Protein AF-A0A2U2X5N3-F1 (afdb_monomer_lite)

Foldseek 3Di:
DDPVVVVVVVVVVVCCVPDPVNVVVVVVVVVPPPPPPDDFPDDPVRLVVVLVVLVVVLCVVVVVCVVPDDPVNVVSVVVNVVPNVVVVVVRVVVVVVVVVVVD

Structure (mmCIF, N/CA/C/O backbone):
data_AF-A0A2U2X5N3-F1
#
_entry.id   AF-A0A2U2X5N3-F1
#
loop_
_atom_site.group_PDB
_atom_site.id
_atom_site.type_symbol
_atom_site.label_atom_id
_atom_site.label_alt_id
_atom_site.label_comp_id
_atom_site.label_asym_id
_atom_site.label_entity_id
_atom_site.label_seq_id
_atom_site.pdbx_PDB_ins_code
_atom_site.Cartn_x
_atom_site.Cartn_y
_atom_site.Cartn_z
_atom_site.occupancy
_atom_site.B_iso_or_equiv
_atom_site.auth_seq_id
_atom_site.auth_comp_id
_atom_site.auth_asym_id
_atom_site.auth_atom_id
_atom_site.pdbx_PDB_model_num
ATOM 1 N N . MET A 1 1 ? -38.193 22.127 35.472 1.00 60.69 1 MET A N 1
ATOM 2 C CA . MET A 1 1 ? -37.146 21.230 36.006 1.00 60.69 1 MET A CA 1
ATOM 3 C C . MET A 1 1 ? -36.330 22.028 37.007 1.00 60.69 1 MET A C 1
ATOM 5 O O . MET A 1 1 ? -35.911 23.125 36.663 1.00 60.69 1 MET A O 1
ATOM 9 N N . ASP A 1 2 ? -36.212 21.559 38.249 1.00 86.56 2 ASP A N 1
ATOM 10 C CA . ASP A 1 2 ? -35.607 22.329 39.346 1.00 86.56 2 ASP A CA 1
ATOM 11 C C . ASP A 1 2 ? -34.067 22.374 39.231 1.00 86.56 2 ASP A C 1
ATOM 13 O O . ASP A 1 2 ? -33.431 21.391 38.842 1.00 86.56 2 ASP A O 1
ATOM 17 N N . LYS A 1 3 ? -33.454 23.505 39.600 1.00 82.56 3 LYS A N 1
ATOM 18 C CA . LYS A 1 3 ? -32.000 23.755 39.576 1.00 82.56 3 LYS A CA 1
ATOM 19 C C . LYS A 1 3 ? -31.228 22.710 40.387 1.00 82.56 3 LYS A C 1
ATOM 21 O O . LYS A 1 3 ? -30.138 22.296 40.001 1.00 82.56 3 LYS A O 1
ATOM 26 N N . LYS A 1 4 ? -31.830 22.220 41.474 1.00 85.69 4 LYS A N 1
ATOM 27 C CA . LYS A 1 4 ? -31.285 21.131 42.297 1.00 85.69 4 LYS A CA 1
ATOM 28 C C . LYS A 1 4 ? -31.196 19.804 41.536 1.00 85.69 4 LYS A C 1
ATOM 30 O O . LYS A 1 4 ? -30.242 19.053 41.711 1.00 85.69 4 LYS A O 1
ATOM 35 N N . THR A 1 5 ? -32.162 19.542 40.657 1.00 84.88 5 THR A N 1
ATOM 36 C CA . THR A 1 5 ? -32.191 18.332 39.821 1.00 84.88 5 THR A CA 1
ATOM 37 C C . THR A 1 5 ? -31.093 18.387 38.761 1.00 84.88 5 THR A C 1
ATOM 39 O O . THR A 1 5 ? -30.379 17.409 38.568 1.00 84.88 5 THR A O 1
ATOM 42 N N . ILE A 1 6 ? -30.899 19.554 38.137 1.00 80.94 6 ILE A N 1
ATOM 43 C CA . ILE A 1 6 ? -29.837 19.785 37.144 1.00 80.94 6 ILE A CA 1
ATOM 44 C C . ILE A 1 6 ? -28.449 19.583 37.766 1.00 80.94 6 ILE A C 1
ATOM 46 O O . ILE A 1 6 ? -27.623 18.873 37.198 1.00 80.94 6 ILE A O 1
ATOM 50 N N . ASN A 1 7 ? -28.211 20.145 38.955 1.00 81.94 7 ASN A N 1
ATOM 51 C CA . ASN A 1 7 ? -26.926 20.002 39.640 1.00 81.94 7 ASN A CA 1
ATOM 52 C C . ASN A 1 7 ? -26.623 18.549 40.024 1.00 81.94 7 ASN A C 1
ATOM 54 O O . ASN A 1 7 ? -25.496 18.106 39.839 1.00 81.94 7 ASN A O 1
ATOM 58 N N . ASN A 1 8 ? -27.615 17.789 40.494 1.00 84.81 8 ASN A N 1
ATOM 59 C CA . ASN A 1 8 ? -27.413 16.377 40.825 1.00 84.81 8 ASN A CA 1
ATOM 60 C C . ASN A 1 8 ? -27.059 15.525 39.600 1.00 84.81 8 ASN A C 1
ATOM 62 O O . ASN A 1 8 ? -26.209 14.642 39.698 1.00 84.81 8 ASN A O 1
ATOM 66 N N . ILE A 1 9 ? -27.688 15.787 38.452 1.00 82.62 9 ILE A N 1
ATOM 67 C CA . ILE A 1 9 ? -27.377 15.082 37.202 1.00 82.62 9 ILE A CA 1
ATOM 68 C C . ILE A 1 9 ? -25.936 15.394 36.774 1.00 82.62 9 ILE A C 1
ATOM 70 O O . ILE A 1 9 ? -25.152 14.475 36.555 1.00 82.62 9 ILE A O 1
ATOM 74 N N . LEU A 1 10 ? -25.557 16.676 36.767 1.00 77.19 10 LEU A N 1
ATOM 75 C CA . LEU A 1 10 ? -24.199 17.124 36.435 1.00 77.19 10 LEU A CA 1
ATOM 76 C C . LEU A 1 10 ? -23.132 16.532 37.362 1.00 77.19 10 LEU A C 1
ATOM 78 O O . LEU A 1 10 ? -22.087 16.087 36.892 1.00 77.19 10 LEU A O 1
ATOM 82 N N . SER A 1 11 ? -23.383 16.506 38.672 1.00 80.88 11 SER A N 1
ATOM 83 C CA . SER A 1 11 ? -22.457 15.911 39.638 1.00 80.88 11 SER A CA 1
ATOM 84 C C . SER A 1 11 ? -22.281 14.410 39.412 1.00 80.88 11 SER A C 1
ATOM 86 O O . SER A 1 11 ? -21.153 13.923 39.449 1.00 80.88 11 SER A O 1
ATOM 88 N N . ASN A 1 12 ? -23.359 13.683 39.119 1.00 81.56 12 ASN A N 1
ATOM 89 C CA . ASN A 1 12 ? -23.288 12.249 38.839 1.00 81.56 12 ASN A CA 1
ATOM 90 C C . ASN A 1 12 ? -22.549 11.945 37.529 1.00 81.56 12 ASN A C 1
ATOM 92 O O . ASN A 1 12 ? -21.754 11.005 37.485 1.00 81.56 12 ASN A O 1
ATOM 96 N N . ASP A 1 13 ? -22.750 12.753 36.487 1.00 79.69 13 ASP A N 1
ATOM 97 C CA . ASP A 1 13 ? -22.035 12.598 35.218 1.00 79.69 13 ASP A CA 1
ATOM 98 C C . ASP A 1 13 ? -20.536 12.885 35.374 1.00 79.69 13 ASP A C 1
ATOM 100 O O . ASP A 1 13 ? -19.704 12.142 34.853 1.00 79.69 13 ASP A O 1
ATOM 104 N N . LEU A 1 14 ? -20.169 13.904 36.158 1.00 77.94 14 LEU A N 1
ATOM 105 C CA . LEU A 1 14 ? -18.771 14.212 36.471 1.00 77.94 14 LEU A CA 1
ATOM 106 C C . LEU A 1 14 ? -18.090 13.089 37.262 1.00 77.94 14 LEU A C 1
ATOM 108 O O . LEU A 1 14 ? -16.948 12.743 36.964 1.00 77.94 14 LEU A O 1
ATOM 112 N N . ILE A 1 15 ? -18.788 12.489 38.231 1.00 78.12 15 ILE A N 1
ATOM 113 C CA . ILE A 1 15 ? -18.294 11.330 38.994 1.00 78.12 15 ILE A CA 1
ATOM 114 C C . ILE A 1 15 ? -18.113 10.118 38.077 1.00 78.12 15 ILE A C 1
ATOM 116 O O . ILE A 1 15 ? -17.123 9.395 38.168 1.00 78.12 15 ILE A O 1
ATOM 120 N N . LYS A 1 16 ? -19.049 9.902 37.151 1.00 76.12 16 LYS A N 1
ATOM 121 C CA . LYS A 1 16 ? -18.962 8.813 36.181 1.00 76.12 16 LYS A CA 1
ATOM 122 C C . LYS A 1 16 ? -17.767 8.991 35.244 1.00 76.12 16 LYS A C 1
ATOM 124 O O . LYS A 1 16 ? -17.026 8.034 35.036 1.00 76.12 16 LYS A O 1
ATOM 129 N N . ILE A 1 17 ? -17.543 10.203 34.733 1.00 75.00 17 ILE A N 1
ATOM 130 C CA . ILE A 1 17 ? -16.408 10.532 33.856 1.00 75.00 17 ILE A CA 1
ATOM 131 C C . ILE A 1 17 ? -15.069 10.429 34.603 1.00 75.00 17 ILE A C 1
ATOM 133 O 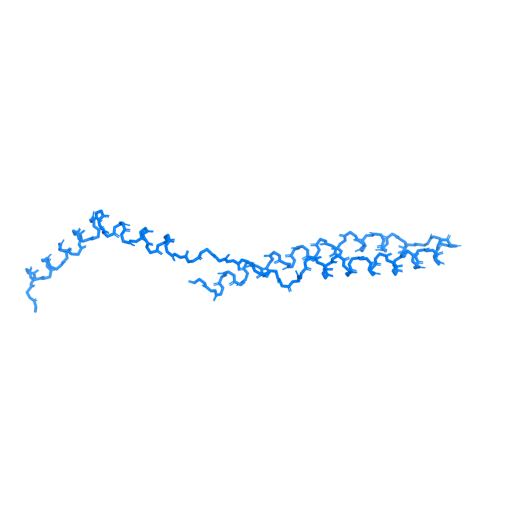O . ILE A 1 17 ? -14.084 9.987 34.016 1.00 75.00 17 ILE A O 1
ATOM 137 N N . SER A 1 18 ? -15.018 10.797 35.889 1.00 74.69 18 SER A N 1
ATOM 138 C CA . SER A 1 18 ? -13.795 10.695 36.701 1.00 74.69 18 SER A CA 1
ATOM 139 C C . SER A 1 18 ? -13.513 9.282 37.220 1.00 74.69 18 SER A C 1
ATOM 141 O O . SER A 1 18 ? -12.427 9.027 37.748 1.00 74.69 18 SER A O 1
ATOM 143 N N . SER A 1 19 ? -14.455 8.349 37.052 1.00 80.12 19 SER A N 1
ATOM 144 C CA . SER A 1 19 ? -14.282 6.976 37.509 1.00 80.12 19 SER A CA 1
ATOM 145 C C . SER A 1 19 ? -13.206 6.244 36.703 1.00 80.12 19 SER A C 1
ATOM 147 O O . SER A 1 19 ? -13.149 6.265 35.470 1.00 80.12 19 SER A O 1
ATOM 149 N N . THR A 1 20 ? -12.353 5.519 37.421 1.00 76.81 20 THR A N 1
ATOM 150 C CA . THR A 1 20 ? -11.391 4.574 36.840 1.00 76.81 20 THR A CA 1
ATOM 151 C C . THR A 1 20 ? -12.080 3.503 36.000 1.00 76.81 20 THR A C 1
ATOM 153 O O . THR A 1 20 ? -11.497 3.006 35.042 1.00 76.81 20 THR A O 1
ATOM 156 N N . GLU A 1 21 ? -13.332 3.185 36.310 1.00 77.00 21 GLU A N 1
ATOM 157 C CA . GLU A 1 21 ? -14.150 2.202 35.606 1.00 77.00 21 GLU A CA 1
ATOM 158 C C . GLU A 1 21 ? -14.566 2.681 34.210 1.00 77.00 21 GLU A C 1
ATOM 160 O O . GLU A 1 21 ? -14.411 1.936 33.244 1.00 77.00 21 GLU A O 1
ATOM 165 N N . PHE A 1 22 ? -14.954 3.953 34.064 1.00 79.12 22 PHE A N 1
ATOM 166 C CA . PHE A 1 22 ? -15.192 4.580 32.759 1.00 79.12 22 PHE A CA 1
ATOM 167 C C . PHE A 1 22 ? -13.915 4.626 31.911 1.00 79.12 22 PHE A C 1
ATOM 169 O O . PHE A 1 22 ? -13.928 4.264 30.732 1.00 79.12 22 PHE A O 1
ATOM 176 N N . ASN A 1 23 ? -12.783 4.980 32.525 1.00 78.94 23 ASN A N 1
ATOM 177 C CA . ASN A 1 23 ? -11.484 4.952 31.851 1.00 78.94 23 ASN A CA 1
ATOM 178 C C . ASN A 1 23 ? -11.101 3.533 31.404 1.00 78.94 23 ASN A C 1
ATOM 180 O O . ASN A 1 23 ? -10.667 3.334 30.268 1.00 78.94 23 ASN A O 1
ATOM 184 N N . ASN A 1 24 ? -11.314 2.530 32.255 1.00 81.44 24 ASN A N 1
ATOM 185 C CA . ASN A 1 24 ? -11.068 1.127 31.928 1.00 81.44 24 ASN A CA 1
ATOM 186 C C . ASN A 1 24 ? -12.007 0.621 30.829 1.00 81.44 24 ASN A C 1
ATOM 188 O O . ASN A 1 24 ? -11.573 -0.136 29.960 1.00 81.44 24 ASN A O 1
ATOM 192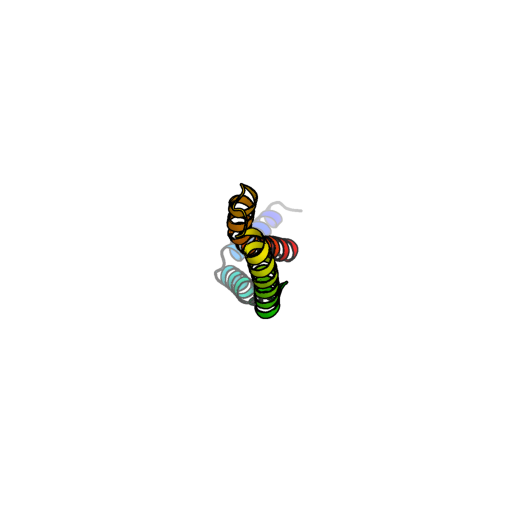 N N . GLU A 1 25 ? -13.263 1.066 30.809 1.00 80.81 25 GLU A N 1
ATOM 193 C CA . GLU A 1 25 ? -14.220 0.735 29.759 1.00 80.81 25 GLU A CA 1
ATOM 194 C C . GLU A 1 25 ? -13.775 1.314 28.409 1.00 80.81 25 GLU A C 1
ATOM 196 O O . GLU A 1 25 ? -13.735 0.580 27.415 1.00 80.81 25 GLU A O 1
ATOM 201 N N . ILE A 1 26 ? -13.353 2.585 28.378 1.00 79.19 26 ILE A N 1
ATOM 202 C CA . ILE A 1 26 ? -12.781 3.230 27.188 1.00 79.19 26 ILE A CA 1
ATOM 203 C C . ILE A 1 26 ? -11.524 2.493 26.726 1.00 79.19 26 ILE A C 1
ATOM 205 O O . ILE A 1 26 ? -11.430 2.126 25.555 1.00 79.19 26 ILE A O 1
ATOM 209 N N . ILE A 1 27 ? -10.585 2.201 27.628 1.00 78.25 27 ILE A N 1
ATOM 210 C CA . ILE A 1 27 ? -9.363 1.455 27.301 1.00 78.25 27 ILE A CA 1
ATOM 211 C C . ILE A 1 27 ? -9.709 0.059 26.773 1.00 78.25 27 ILE A C 1
ATOM 213 O O . ILE A 1 27 ? -9.091 -0.398 25.812 1.00 78.25 27 ILE A O 1
ATOM 217 N N . SER A 1 28 ? -10.710 -0.617 27.341 1.00 76.38 28 SER A N 1
ATOM 218 C CA . SER A 1 28 ? -11.156 -1.926 26.857 1.00 76.38 28 SER A CA 1
ATOM 219 C C . SER A 1 28 ? -11.738 -1.839 25.445 1.00 76.38 28 SER A C 1
ATOM 221 O O . SER A 1 28 ? -11.432 -2.691 24.616 1.00 76.38 28 SER A O 1
ATOM 223 N N . LYS A 1 29 ? -12.517 -0.793 25.136 1.00 75.12 29 LYS A N 1
ATOM 224 C CA . LYS A 1 29 ? -13.083 -0.551 23.801 1.00 75.12 29 LYS A CA 1
ATOM 225 C C . LYS A 1 29 ? -11.988 -0.212 22.791 1.00 75.12 29 LYS A C 1
ATOM 227 O O . LYS A 1 29 ? -12.010 -0.732 21.679 1.00 75.12 29 LYS A O 1
ATOM 232 N N . LEU A 1 30 ? -10.992 0.578 23.196 1.00 69.06 30 LEU A N 1
ATOM 233 C CA . LEU A 1 30 ? -9.818 0.898 22.381 1.00 69.06 30 LEU A CA 1
ATOM 234 C C . LEU A 1 30 ? -8.946 -0.339 22.118 1.00 69.06 30 LEU A C 1
ATOM 236 O O . LEU A 1 30 ? -8.516 -0.545 20.987 1.00 69.06 30 LEU A O 1
ATOM 240 N N . LYS A 1 31 ? -8.737 -1.201 23.122 1.00 66.56 31 LYS A N 1
ATOM 241 C CA . LYS A 1 31 ? -8.002 -2.474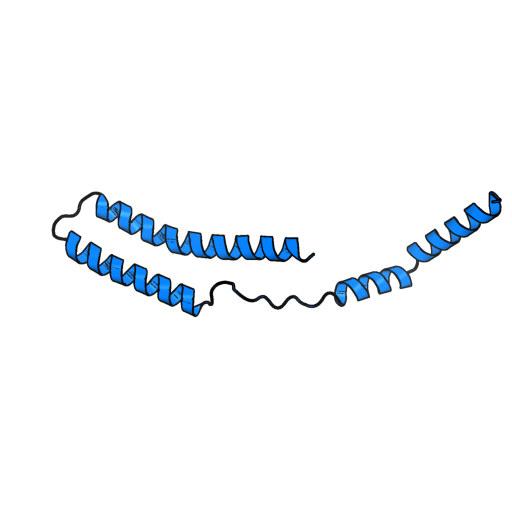 22.983 1.00 66.56 31 LYS A CA 1
ATOM 242 C C . LYS A 1 31 ? -8.782 -3.539 22.207 1.00 66.56 31 LYS A C 1
ATOM 244 O O . LYS A 1 31 ? -8.170 -4.376 21.553 1.00 66.56 31 LYS A O 1
ATOM 249 N N . LYS A 1 32 ? -10.118 -3.511 22.261 1.00 62.69 32 LYS A N 1
ATOM 250 C CA . LYS A 1 32 ? -11.010 -4.369 21.462 1.00 62.69 32 LYS A CA 1
ATOM 251 C C . LYS A 1 32 ? -11.125 -3.922 20.007 1.00 62.69 32 LYS A C 1
ATOM 253 O O . LYS A 1 32 ? -11.729 -4.653 19.223 1.00 62.69 32 LYS A O 1
ATOM 258 N N . LYS A 1 33 ? -10.560 -2.768 19.625 1.00 61.41 33 LYS A N 1
ATOM 259 C CA . LYS A 1 33 ? -10.482 -2.378 18.216 1.00 61.41 33 LYS A CA 1
ATOM 260 C C . LYS A 1 33 ? -9.699 -3.482 17.491 1.00 61.41 33 LYS A C 1
ATOM 262 O O . LYS A 1 33 ? -8.541 -3.716 17.837 1.00 61.41 33 LYS A O 1
ATOM 267 N N . PRO A 1 34 ? -10.327 -4.224 16.563 1.00 59.47 34 PRO A N 1
ATOM 268 C CA . PRO A 1 34 ? -9.703 -5.393 15.967 1.00 59.47 34 PRO A CA 1
ATOM 269 C C . PRO A 1 34 ? -8.393 -4.971 15.311 1.00 59.47 34 PRO A C 1
ATOM 271 O O . PRO A 1 34 ? -8.362 -3.987 14.570 1.00 59.47 34 PRO A O 1
ATOM 274 N N . ALA A 1 35 ? -7.313 -5.703 15.594 1.00 58.53 35 ALA A N 1
ATOM 275 C CA . ALA A 1 35 ? -6.054 -5.529 14.889 1.00 58.53 35 ALA A CA 1
ATOM 276 C C . ALA A 1 35 ? -6.335 -5.713 13.393 1.00 58.53 35 ALA A C 1
ATOM 278 O O . ALA A 1 35 ? -6.658 -6.813 12.935 1.00 58.53 35 ALA A O 1
ATOM 279 N N . ILE A 1 36 ? -6.299 -4.609 12.650 1.00 56.28 36 ILE A N 1
ATOM 280 C CA . ILE A 1 36 ? -6.650 -4.592 11.236 1.00 56.28 36 ILE A CA 1
ATOM 281 C C . ILE A 1 36 ? -5.574 -5.397 10.514 1.00 56.28 36 ILE A C 1
ATOM 283 O O . ILE A 1 36 ? -4.444 -4.942 10.343 1.00 56.28 36 ILE A O 1
ATOM 287 N N . LYS A 1 37 ? -5.912 -6.625 10.110 1.00 55.19 37 LYS A N 1
ATOM 288 C CA . LYS A 1 37 ? -5.039 -7.425 9.254 1.00 55.19 37 LYS A CA 1
ATOM 289 C C . LYS A 1 37 ? -5.009 -6.779 7.875 1.00 55.19 37 LYS A C 1
ATOM 291 O O . LYS A 1 37 ? -5.969 -6.846 7.110 1.00 55.19 37 LYS A O 1
ATOM 296 N N . TYR A 1 38 ? -3.890 -6.120 7.607 1.00 58.00 38 TYR A N 1
ATOM 297 C CA . TYR A 1 38 ? -3.530 -5.550 6.321 1.00 58.00 38 TYR A CA 1
ATOM 298 C C . TYR A 1 38 ? -3.656 -6.595 5.209 1.00 58.00 38 TYR A C 1
ATOM 300 O O . TYR A 1 38 ? -3.139 -7.708 5.323 1.00 58.00 38 TYR A O 1
ATOM 308 N N . LYS A 1 39 ? -4.308 -6.211 4.111 1.00 60.41 39 LYS A N 1
ATOM 309 C CA . LYS A 1 39 ? -4.243 -6.943 2.851 1.00 60.41 39 LYS A CA 1
ATOM 310 C C . LYS A 1 39 ? -3.649 -5.995 1.805 1.00 60.41 39 LYS A C 1
ATOM 312 O O . LYS A 1 39 ? -4.263 -4.957 1.549 1.00 60.41 39 LYS A O 1
ATOM 317 N N . PRO A 1 40 ? -2.471 -6.306 1.239 1.00 60.94 40 PRO A N 1
ATOM 318 C CA . PRO A 1 40 ? -1.924 -5.548 0.122 1.00 60.94 40 PRO A CA 1
ATOM 319 C C . PRO A 1 40 ? -2.931 -5.474 -1.027 1.00 60.94 40 PRO A C 1
ATOM 321 O O . PRO A 1 40 ? -3.621 -6.459 -1.291 1.00 60.94 40 PRO A O 1
ATOM 324 N N . ILE A 1 41 ? -2.986 -4.331 -1.716 1.00 66.81 41 ILE A N 1
ATOM 325 C CA . ILE A 1 41 ? -3.763 -4.186 -2.958 1.00 66.81 41 ILE A CA 1
ATOM 326 C C . ILE A 1 41 ? -3.113 -5.020 -4.062 1.00 66.81 41 ILE A C 1
ATOM 328 O O . ILE A 1 41 ? -3.787 -5.823 -4.695 1.00 66.81 41 ILE A O 1
ATOM 332 N N . PHE A 1 42 ? -1.796 -4.874 -4.222 1.00 66.12 42 PHE A N 1
ATOM 333 C CA . PHE A 1 42 ? -0.978 -5.739 -5.064 1.00 66.12 42 PHE A CA 1
ATOM 334 C C . PHE A 1 42 ? -0.252 -6.754 -4.197 1.00 66.12 42 PHE A C 1
ATOM 336 O O . PHE A 1 42 ? 0.417 -6.383 -3.225 1.00 66.12 42 PHE A O 1
ATOM 343 N N . LYS A 1 43 ? -0.347 -8.037 -4.548 1.00 69.50 43 LYS A N 1
ATOM 344 C CA . LYS A 1 43 ? 0.475 -9.058 -3.891 1.00 69.50 43 LYS A CA 1
ATOM 345 C C . LYS A 1 43 ? 1.944 -8.777 -4.197 1.00 69.50 43 LYS A C 1
ATOM 347 O O . LYS A 1 43 ? 2.285 -8.337 -5.293 1.00 69.50 43 LYS A O 1
ATOM 352 N N . SER A 1 44 ? 2.833 -9.082 -3.254 1.00 69.44 44 SER A N 1
ATOM 353 C CA . SER A 1 44 ? 4.282 -8.938 -3.460 1.00 69.44 44 SER A CA 1
ATOM 354 C C . SER A 1 44 ? 4.759 -9.653 -4.728 1.00 69.44 44 SER A C 1
ATOM 356 O O . SER A 1 44 ? 5.603 -9.128 -5.443 1.00 69.44 44 SER A O 1
ATOM 358 N N . THR A 1 45 ? 4.159 -10.803 -5.046 1.00 72.62 45 THR A N 1
ATOM 359 C CA . THR A 1 45 ? 4.422 -11.584 -6.261 1.00 72.62 45 THR A CA 1
ATOM 360 C C . THR A 1 45 ? 4.028 -10.858 -7.548 1.00 72.62 45 THR A C 1
ATOM 362 O O . THR A 1 45 ? 4.724 -10.983 -8.546 1.00 72.62 45 THR A O 1
ATOM 365 N N . GLU A 1 46 ? 2.940 -10.084 -7.538 1.00 72.00 46 GLU A N 1
ATOM 366 C CA . GLU A 1 46 ? 2.472 -9.315 -8.703 1.00 72.00 46 GLU A CA 1
ATOM 367 C C . GLU A 1 46 ? 3.384 -8.116 -8.966 1.00 72.00 46 GLU A C 1
ATOM 369 O O . GLU A 1 46 ? 3.719 -7.830 -10.115 1.00 72.00 46 GLU A O 1
ATOM 374 N N . VAL A 1 47 ? 3.847 -7.456 -7.899 1.00 73.62 47 VAL A N 1
ATOM 375 C CA . VAL A 1 47 ? 4.834 -6.372 -8.001 1.00 73.62 47 VAL A CA 1
ATOM 376 C C . VAL A 1 47 ? 6.152 -6.913 -8.555 1.00 73.62 47 VAL A C 1
ATOM 378 O O . VAL A 1 47 ? 6.674 -6.359 -9.517 1.00 73.62 47 VAL A O 1
ATOM 381 N N . LEU A 1 48 ? 6.642 -8.032 -8.014 1.00 74.56 48 LEU A N 1
ATOM 382 C CA . LEU A 1 48 ? 7.869 -8.690 -8.475 1.00 74.56 48 LEU A CA 1
ATOM 383 C C . LEU A 1 48 ? 7.793 -9.086 -9.950 1.00 74.56 48 LEU A C 1
ATOM 385 O O . LEU A 1 48 ? 8.708 -8.777 -10.708 1.00 74.56 48 LEU A O 1
ATOM 389 N N . LEU A 1 49 ? 6.695 -9.728 -10.362 1.00 77.69 49 LEU A N 1
ATOM 390 C CA . LEU A 1 49 ? 6.487 -10.137 -11.749 1.00 77.69 49 LEU A CA 1
ATOM 391 C C . LEU A 1 49 ? 6.452 -8.927 -12.691 1.00 77.69 49 LEU A C 1
ATOM 393 O O . LEU A 1 49 ? 7.096 -8.943 -13.737 1.00 77.69 49 LEU A O 1
ATOM 397 N N . SER A 1 50 ? 5.756 -7.860 -12.296 1.00 73.88 50 SER A N 1
ATOM 398 C CA . SER A 1 50 ? 5.675 -6.624 -13.081 1.00 73.88 50 SER A CA 1
ATOM 399 C C . SER A 1 50 ? 7.048 -5.968 -13.228 1.00 73.88 50 SER A C 1
ATOM 401 O O . SER A 1 50 ? 7.429 -5.576 -14.329 1.00 73.88 50 SER A O 1
ATOM 403 N N . SER A 1 51 ? 7.833 -5.912 -12.147 1.00 77.50 51 SER A N 1
ATOM 404 C CA . SER A 1 51 ? 9.211 -5.414 -12.187 1.00 77.50 51 SER A CA 1
ATOM 405 C C . SER A 1 51 ? 10.101 -6.246 -13.118 1.00 77.50 51 SER A C 1
ATOM 407 O O . SER A 1 51 ? 10.892 -5.677 -13.865 1.00 77.50 51 SER A O 1
ATOM 409 N N . LEU A 1 52 ? 9.943 -7.572 -13.126 1.00 80.19 52 LEU A N 1
ATOM 410 C CA . LEU A 1 52 ? 10.706 -8.490 -13.981 1.00 80.19 52 LEU A CA 1
ATOM 411 C C . LEU A 1 52 ? 10.378 -8.320 -15.472 1.00 80.19 52 LEU A C 1
ATOM 413 O O . LEU A 1 52 ? 11.282 -8.307 -16.309 1.00 80.19 52 LEU A O 1
ATOM 417 N N . ILE A 1 53 ? 9.095 -8.151 -15.803 1.00 79.94 53 ILE A N 1
ATOM 418 C CA . ILE A 1 53 ? 8.637 -7.885 -17.175 1.00 79.94 53 ILE A CA 1
ATOM 419 C C . ILE A 1 53 ? 9.203 -6.553 -17.674 1.00 79.94 53 ILE A C 1
ATOM 421 O O . ILE A 1 53 ? 9.748 -6.493 -18.776 1.00 79.94 53 ILE A O 1
ATOM 425 N N . ILE A 1 54 ? 9.124 -5.502 -16.850 1.00 78.19 54 ILE A N 1
ATOM 426 C CA . ILE A 1 54 ? 9.667 -4.179 -17.183 1.00 78.19 54 ILE A CA 1
ATOM 427 C C . ILE A 1 54 ? 11.175 -4.269 -17.419 1.00 78.19 54 ILE A C 1
ATOM 429 O O . ILE A 1 54 ? 11.651 -3.784 -18.440 1.00 78.19 54 ILE A O 1
ATOM 433 N N . LEU A 1 55 ? 11.913 -4.949 -16.535 1.00 78.25 55 LEU A N 1
ATOM 434 C CA . LEU A 1 55 ? 13.357 -5.141 -16.676 1.00 78.25 55 LEU A CA 1
ATOM 435 C C . LEU A 1 55 ? 13.719 -5.899 -17.964 1.00 78.25 55 LEU A C 1
ATOM 437 O O . LEU A 1 55 ? 14.683 -5.551 -18.638 1.00 78.25 55 LEU A O 1
ATOM 441 N N . THR A 1 56 ? 12.940 -6.917 -18.334 1.00 75.62 56 THR A N 1
ATOM 442 C CA . THR A 1 56 ? 13.197 -7.729 -19.536 1.00 75.62 56 THR A CA 1
ATOM 443 C C . THR A 1 56 ? 12.953 -6.932 -20.818 1.00 75.62 56 THR A C 1
ATOM 445 O O . THR A 1 56 ? 13.781 -6.947 -21.731 1.00 75.62 56 THR A O 1
ATOM 448 N N . LEU A 1 57 ? 11.841 -6.193 -20.887 1.00 72.69 57 LEU A N 1
ATOM 449 C CA . LEU A 1 57 ? 11.560 -5.274 -21.996 1.00 72.69 57 LEU A CA 1
ATOM 450 C C . LEU A 1 57 ? 12.655 -4.215 -22.119 1.00 72.69 57 LEU A C 1
ATOM 452 O O . LEU A 1 57 ? 13.094 -3.898 -23.221 1.00 72.69 57 LEU A O 1
ATOM 456 N N . PHE A 1 58 ? 13.130 -3.723 -20.981 1.00 72.19 58 PHE A N 1
ATOM 457 C CA . PHE A 1 58 ? 14.178 -2.726 -20.905 1.00 72.19 58 PHE A CA 1
ATOM 458 C C . PHE A 1 58 ? 15.515 -3.226 -21.449 1.00 72.19 58 PHE A C 1
ATOM 460 O O . PHE A 1 58 ? 16.056 -2.614 -22.363 1.00 72.19 58 PHE A O 1
ATOM 467 N N . LEU A 1 59 ? 15.995 -4.378 -20.973 1.00 71.69 59 LEU A N 1
ATOM 468 C CA . LEU A 1 59 ? 17.213 -5.012 -21.486 1.00 71.69 59 LEU A CA 1
ATOM 469 C C . LEU A 1 59 ? 17.114 -5.294 -22.990 1.00 71.69 59 LEU A C 1
ATOM 471 O O . LEU A 1 59 ? 18.091 -5.136 -23.712 1.00 71.69 59 LEU A O 1
ATOM 475 N N . THR A 1 60 ? 15.926 -5.660 -23.481 1.00 70.25 60 THR A N 1
ATOM 476 C CA . THR A 1 60 ? 15.683 -5.889 -24.915 1.00 70.25 60 THR A CA 1
ATOM 477 C C . THR A 1 60 ? 15.801 -4.594 -25.728 1.00 70.25 60 THR A C 1
ATOM 479 O O . THR A 1 60 ? 16.348 -4.597 -26.832 1.00 70.25 60 THR A O 1
ATOM 482 N N . VAL A 1 61 ? 15.299 -3.479 -25.191 1.00 70.12 61 VAL A N 1
ATOM 483 C CA . VAL A 1 61 ? 15.385 -2.153 -25.819 1.00 70.12 61 VAL A CA 1
ATOM 484 C C . VAL A 1 61 ? 16.810 -1.605 -25.746 1.00 70.12 61 VAL A C 1
ATOM 486 O O . VAL A 1 61 ? 17.331 -1.179 -26.772 1.00 70.12 61 VAL A O 1
ATOM 489 N N . GLU A 1 62 ? 17.473 -1.673 -24.590 1.00 64.62 62 GLU A N 1
ATOM 490 C CA . GLU A 1 62 ? 18.873 -1.261 -24.438 1.00 64.62 62 GLU A CA 1
ATOM 491 C C . GLU A 1 62 ? 19.800 -2.072 -25.337 1.00 64.62 62 GLU A C 1
ATOM 493 O O . GLU A 1 62 ? 20.596 -1.485 -26.062 1.00 64.62 62 GLU A O 1
ATOM 498 N N . TYR A 1 63 ? 19.654 -3.398 -25.385 1.00 64.69 63 TYR A N 1
ATOM 499 C CA . TYR A 1 63 ? 20.445 -4.245 -26.280 1.00 64.69 63 TYR A CA 1
ATOM 500 C C . TYR A 1 63 ? 20.294 -3.830 -27.751 1.00 64.69 63 TYR A C 1
ATOM 502 O O . TYR A 1 63 ? 21.259 -3.840 -28.511 1.00 64.69 63 TYR A O 1
ATOM 510 N N . LYS A 1 64 ? 19.093 -3.397 -28.151 1.00 64.38 64 LYS A N 1
ATOM 511 C CA . LYS A 1 64 ? 18.827 -2.879 -29.497 1.00 64.38 64 LYS A CA 1
ATOM 512 C C 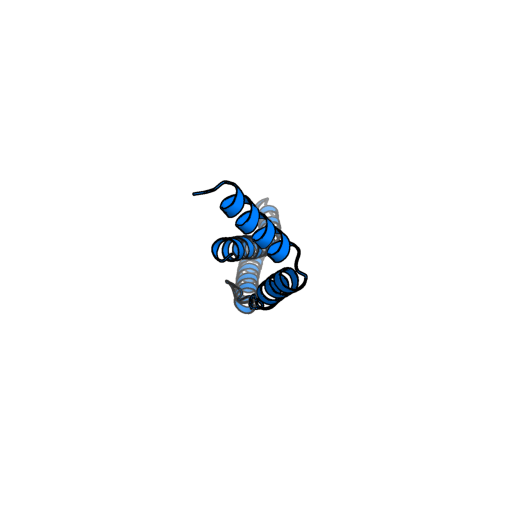. LYS A 1 64 ? 19.418 -1.477 -29.729 1.00 64.38 64 LYS A C 1
ATOM 514 O O . LYS A 1 64 ? 19.727 -1.147 -30.872 1.00 64.38 64 LYS A O 1
ATOM 519 N N . ILE A 1 65 ? 19.579 -0.675 -28.673 1.00 61.94 65 ILE A N 1
ATOM 520 C CA . ILE A 1 65 ? 20.088 0.709 -28.700 1.00 61.94 65 ILE A CA 1
ATOM 521 C C . ILE A 1 65 ? 21.614 0.788 -28.533 1.00 61.94 65 ILE A C 1
ATOM 523 O O . ILE A 1 65 ? 22.199 1.723 -29.055 1.00 61.94 65 ILE A O 1
ATOM 527 N N . ILE A 1 66 ? 22.293 -0.176 -27.896 1.00 58.53 66 ILE A N 1
ATOM 528 C CA . ILE A 1 66 ? 23.763 -0.171 -27.680 1.00 58.53 66 ILE A CA 1
ATOM 529 C C . ILE A 1 66 ? 24.571 -0.002 -28.984 1.00 58.53 66 ILE A C 1
ATOM 531 O O . ILE A 1 66 ? 25.703 0.472 -28.951 1.00 58.53 66 ILE A O 1
ATOM 535 N N . ASN A 1 67 ? 23.973 -0.282 -30.143 1.00 58.47 67 ASN A N 1
ATOM 536 C CA . ASN A 1 67 ? 24.571 0.025 -31.442 1.00 58.47 67 ASN A CA 1
ATOM 537 C C . ASN A 1 67 ? 24.665 1.540 -31.768 1.00 58.47 67 ASN A C 1
ATOM 539 O O . ASN A 1 67 ? 25.345 1.880 -32.729 1.00 58.47 67 ASN A O 1
ATOM 543 N N . ASN A 1 68 ? 24.016 2.434 -31.003 1.00 58.50 68 ASN A N 1
ATOM 544 C CA . ASN A 1 68 ? 24.129 3.904 -31.035 1.00 58.50 68 ASN A CA 1
ATOM 545 C C . ASN A 1 68 ? 23.599 4.534 -29.717 1.00 58.50 68 ASN A C 1
ATOM 547 O O . ASN A 1 68 ? 22.384 4.690 -29.555 1.00 58.50 68 ASN A O 1
ATOM 551 N N . PRO A 1 69 ? 24.468 4.911 -28.761 1.00 58.19 69 PRO A N 1
ATOM 552 C CA . PRO A 1 69 ? 24.037 5.445 -27.471 1.00 58.19 69 PRO A CA 1
ATOM 553 C C . PRO A 1 69 ? 23.604 6.917 -27.574 1.00 58.19 69 PRO A C 1
ATOM 555 O O . PRO A 1 69 ? 24.422 7.824 -27.456 1.00 58.19 69 PRO A O 1
ATOM 558 N N . ASP A 1 70 ? 22.301 7.149 -27.737 1.00 65.19 70 ASP A N 1
ATOM 559 C CA . ASP A 1 70 ? 21.687 8.484 -27.682 1.00 65.19 70 ASP A CA 1
ATOM 560 C C . ASP A 1 70 ? 21.028 8.778 -26.318 1.00 65.19 70 ASP A C 1
ATOM 562 O O . ASP A 1 70 ? 20.886 7.896 -25.459 1.00 65.19 70 ASP A O 1
ATOM 566 N N . GLN A 1 71 ? 20.595 10.036 -26.122 1.00 60.84 71 GLN A N 1
ATOM 567 C CA . GLN A 1 71 ? 19.888 10.567 -24.934 1.00 60.84 71 GLN A CA 1
ATOM 568 C C . GLN A 1 71 ? 18.750 9.663 -24.412 1.00 60.84 71 GLN A C 1
ATOM 570 O O . GLN A 1 71 ? 18.422 9.685 -23.224 1.00 60.84 71 GLN A O 1
ATOM 575 N N . THR A 1 72 ? 18.182 8.823 -25.275 1.00 64.31 72 THR A N 1
ATOM 576 C CA . THR A 1 72 ? 17.198 7.783 -24.954 1.00 64.31 72 THR A CA 1
ATOM 577 C C . THR A 1 72 ? 17.660 6.805 -23.874 1.00 64.31 72 THR A C 1
ATOM 579 O O . THR A 1 72 ? 16.845 6.406 -23.049 1.00 64.31 72 THR A O 1
ATOM 582 N N . THR A 1 73 ? 18.949 6.465 -23.813 1.00 68.56 73 THR A N 1
ATOM 583 C CA . THR A 1 73 ? 19.517 5.504 -22.841 1.00 68.56 73 THR A CA 1
ATOM 584 C C . THR A 1 73 ? 19.516 6.068 -21.410 1.00 68.56 73 THR A C 1
ATOM 586 O O . THR A 1 73 ? 19.204 5.378 -20.437 1.00 68.56 73 THR A O 1
ATOM 589 N N . LEU A 1 74 ? 19.780 7.372 -21.271 1.00 65.38 74 LEU A N 1
ATOM 590 C CA . LEU A 1 74 ? 19.707 8.083 -19.989 1.00 65.38 74 LEU A CA 1
ATOM 591 C C . LEU A 1 74 ? 18.263 8.206 -19.486 1.00 65.38 74 LEU A C 1
ATOM 593 O O . LEU A 1 74 ? 17.988 7.970 -18.313 1.00 65.38 74 LEU A O 1
ATOM 597 N N . ILE A 1 75 ? 17.321 8.529 -20.375 1.00 66.56 75 ILE A N 1
ATOM 598 C CA . ILE A 1 75 ? 15.894 8.627 -20.028 1.00 66.56 75 ILE A CA 1
ATOM 599 C C . ILE A 1 75 ? 15.353 7.261 -19.587 1.00 66.56 75 ILE A C 1
ATOM 601 O O . ILE A 1 75 ? 14.626 7.158 -18.596 1.00 66.56 75 ILE A O 1
ATOM 605 N N . LEU A 1 76 ? 15.743 6.202 -20.292 1.00 66.44 76 LEU A N 1
ATOM 606 C CA . LEU A 1 76 ? 15.388 4.825 -19.977 1.00 66.44 76 LEU A CA 1
ATOM 607 C C . LEU A 1 76 ? 15.896 4.425 -18.575 1.00 66.44 76 LEU A C 1
ATOM 609 O O . LEU A 1 76 ? 15.102 4.003 -17.731 1.00 66.44 76 LEU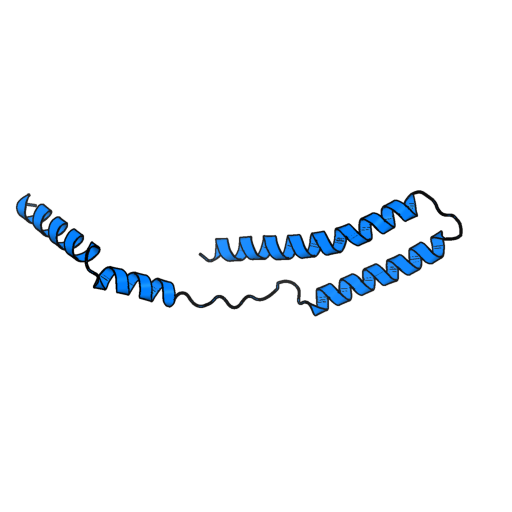 A O 1
ATOM 613 N N . SER A 1 77 ? 17.179 4.629 -18.279 1.00 69.69 77 SER A N 1
ATOM 614 C CA . SER A 1 77 ? 17.764 4.268 -16.974 1.00 69.69 77 SER A CA 1
ATOM 615 C C . SER A 1 77 ? 17.154 5.047 -15.796 1.00 69.69 77 SER A C 1
ATOM 617 O O . SER A 1 77 ? 16.875 4.461 -14.748 1.00 69.69 77 SER A O 1
ATOM 619 N N . LEU A 1 78 ? 16.835 6.334 -15.977 1.00 67.69 78 LEU A N 1
ATOM 620 C CA . LEU A 1 78 ? 16.084 7.139 -14.998 1.00 67.69 78 LEU A CA 1
ATOM 621 C C . LEU A 1 78 ? 14.661 6.606 -14.755 1.00 67.69 78 LEU A C 1
ATOM 623 O O . LEU A 1 78 ? 14.183 6.585 -13.616 1.00 67.69 78 LEU A O 1
ATOM 627 N N . SER A 1 79 ? 13.995 6.129 -15.807 1.00 69.44 79 SER A N 1
ATOM 628 C CA . SER A 1 79 ? 12.642 5.560 -15.727 1.00 69.44 79 SER A CA 1
ATOM 629 C C . SER A 1 79 ? 12.605 4.271 -14.895 1.00 69.44 79 SER A C 1
ATOM 631 O O . SER A 1 79 ? 11.650 4.040 -14.151 1.00 69.44 79 SER A O 1
ATOM 633 N N . LEU A 1 80 ? 13.664 3.456 -14.965 1.00 68.75 80 LEU A N 1
ATOM 634 C CA . LEU A 1 80 ? 13.785 2.189 -14.237 1.00 68.75 80 LEU A CA 1
ATOM 635 C C . LEU A 1 80 ? 13.790 2.380 -12.711 1.00 68.75 80 LEU A C 1
ATOM 637 O O . LEU A 1 80 ? 13.274 1.540 -11.977 1.00 68.75 80 LEU A O 1
ATOM 641 N N . ILE A 1 81 ? 14.346 3.496 -12.236 1.00 70.81 81 ILE A N 1
ATOM 642 C CA . ILE A 1 81 ? 14.412 3.833 -10.808 1.00 70.81 81 ILE A CA 1
ATOM 643 C C . ILE A 1 81 ? 13.088 4.443 -10.335 1.00 70.81 81 ILE A C 1
ATOM 645 O O . ILE A 1 81 ? 12.636 4.156 -9.225 1.00 70.81 81 ILE A O 1
ATOM 649 N N . LEU A 1 82 ? 12.432 5.253 -11.173 1.00 70.38 82 LEU A N 1
ATOM 650 C CA . LEU A 1 82 ? 11.181 5.913 -10.797 1.00 70.38 82 LEU A CA 1
ATOM 651 C C . LEU A 1 82 ? 10.022 4.924 -10.609 1.00 70.38 82 LEU A C 1
ATOM 653 O O . LEU A 1 82 ? 9.248 5.068 -9.664 1.00 70.38 82 LEU A O 1
ATOM 657 N N . ILE A 1 83 ? 9.898 3.905 -11.465 1.00 72.50 83 ILE A N 1
ATOM 658 C CA . ILE A 1 83 ? 8.729 3.009 -11.465 1.00 72.50 83 ILE A CA 1
ATOM 659 C C . ILE A 1 83 ? 8.569 2.223 -10.140 1.00 72.50 83 ILE A C 1
ATOM 661 O O . ILE A 1 83 ? 7.469 2.247 -9.573 1.00 72.50 83 ILE A O 1
ATOM 665 N N . PRO A 1 84 ? 9.613 1.575 -9.578 1.00 70.06 84 PRO A N 1
ATOM 666 C CA . PRO A 1 84 ? 9.523 0.900 -8.281 1.00 70.06 84 PRO A CA 1
ATOM 667 C C . PRO A 1 84 ? 9.199 1.857 -7.128 1.00 70.06 84 PRO A C 1
ATOM 669 O O . PRO A 1 84 ? 8.413 1.520 -6.238 1.00 70.06 84 PRO A O 1
ATOM 672 N N . ILE A 1 85 ? 9.767 3.068 -7.156 1.00 74.31 85 ILE A N 1
ATOM 673 C CA . ILE A 1 85 ? 9.527 4.103 -6.142 1.00 74.31 85 ILE A CA 1
ATOM 674 C C . ILE A 1 85 ? 8.062 4.557 -6.188 1.00 74.31 85 ILE A C 1
ATOM 676 O O . ILE A 1 85 ? 7.407 4.637 -5.146 1.00 74.31 85 ILE A O 1
ATOM 680 N N . CYS A 1 86 ? 7.512 4.774 -7.385 1.00 73.56 86 CYS A N 1
ATOM 681 C CA . CYS A 1 86 ? 6.104 5.110 -7.578 1.00 73.56 86 CYS A CA 1
ATOM 682 C C . CYS A 1 86 ? 5.173 3.996 -7.078 1.00 73.56 86 CYS A C 1
ATOM 684 O O . CYS A 1 86 ? 4.181 4.291 -6.413 1.00 73.56 86 CYS A O 1
ATOM 686 N N . PHE A 1 87 ? 5.504 2.724 -7.322 1.00 73.69 87 PHE A N 1
ATOM 687 C CA . PHE A 1 87 ? 4.712 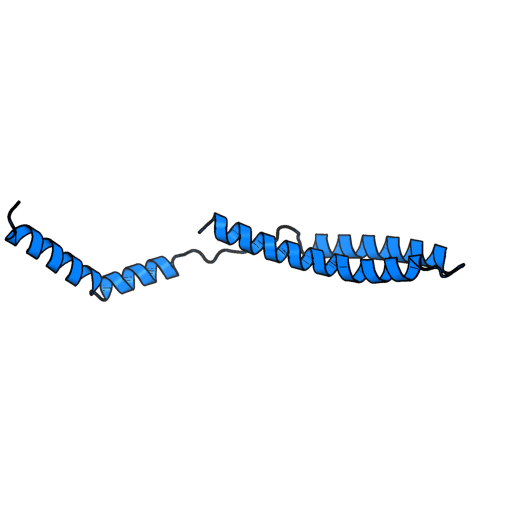1.587 -6.836 1.00 73.69 87 PHE A CA 1
ATOM 688 C C . PHE A 1 87 ? 4.693 1.486 -5.304 1.00 73.69 87 PHE A C 1
ATOM 690 O O . PHE A 1 87 ? 3.633 1.278 -4.706 1.00 73.69 87 PHE A O 1
ATOM 697 N N . LEU A 1 88 ? 5.846 1.667 -4.653 1.00 72.31 88 LEU A N 1
ATOM 698 C CA . LEU A 1 88 ? 5.947 1.688 -3.189 1.00 72.31 88 LEU A CA 1
ATOM 699 C C . LEU A 1 88 ? 5.173 2.868 -2.586 1.00 72.31 88 LEU A C 1
ATOM 701 O O . LEU A 1 88 ? 4.421 2.689 -1.624 1.00 72.31 88 LEU A O 1
ATOM 705 N N . GLY A 1 89 ? 5.318 4.057 -3.178 1.00 77.31 89 GLY A N 1
ATOM 706 C CA . GLY A 1 89 ? 4.602 5.263 -2.766 1.00 77.31 89 GLY A CA 1
ATOM 707 C C . GLY A 1 89 ? 3.087 5.114 -2.905 1.00 77.31 89 GLY A C 1
ATOM 708 O O . GLY A 1 89 ? 2.351 5.372 -1.953 1.00 77.31 89 GLY A O 1
ATOM 709 N N . PHE A 1 90 ? 2.616 4.615 -4.049 1.00 76.44 90 PHE A N 1
ATOM 710 C CA . PHE A 1 90 ? 1.193 4.407 -4.310 1.00 76.44 90 PHE A CA 1
ATOM 711 C C . PHE A 1 90 ? 0.575 3.387 -3.349 1.00 76.44 90 PHE A C 1
ATOM 713 O O . PHE A 1 90 ? -0.475 3.655 -2.765 1.00 76.44 90 PHE A O 1
ATOM 720 N N . ASN A 1 91 ? 1.254 2.260 -3.098 1.00 72.81 91 ASN A N 1
ATOM 721 C CA . ASN A 1 91 ? 0.796 1.275 -2.115 1.00 72.81 91 ASN A CA 1
ATOM 722 C C . ASN A 1 91 ? 0.647 1.891 -0.715 1.00 72.81 91 ASN A C 1
ATOM 724 O O . ASN A 1 91 ? -0.343 1.629 -0.032 1.00 72.81 91 ASN A O 1
ATOM 728 N N . LYS A 1 92 ? 1.588 2.744 -0.293 1.00 73.25 92 LYS A N 1
ATOM 729 C CA . LYS A 1 92 ? 1.542 3.398 1.023 1.00 73.25 92 LYS A CA 1
ATOM 730 C C . LYS A 1 92 ? 0.459 4.479 1.115 1.00 73.25 92 LYS A C 1
ATOM 732 O O . LYS A 1 92 ? -0.225 4.572 2.131 1.00 73.25 92 LYS A O 1
ATOM 737 N N . ILE A 1 93 ? 0.248 5.258 0.054 1.00 75.50 93 ILE A N 1
ATOM 738 C CA . ILE A 1 93 ? -0.831 6.259 -0.015 1.00 75.50 93 ILE A CA 1
ATOM 739 C C . ILE A 1 93 ? -2.201 5.576 0.049 1.00 75.50 93 ILE A C 1
ATOM 741 O O . ILE A 1 93 ? -3.062 5.978 0.830 1.00 75.50 93 ILE A O 1
ATOM 745 N N . GLN A 1 94 ? -2.396 4.499 -0.710 1.00 67.25 94 GLN A N 1
ATOM 746 C CA . GLN A 1 94 ? -3.650 3.749 -0.689 1.00 67.25 94 GLN A CA 1
ATOM 747 C C . GLN A 1 94 ? -3.934 3.121 0.683 1.00 67.25 94 GLN A C 1
ATOM 749 O O . GLN A 1 94 ? -5.075 3.144 1.147 1.00 67.25 94 GLN A O 1
ATOM 754 N N . GLN A 1 95 ? -2.903 2.626 1.377 1.00 67.38 95 GLN A N 1
ATOM 755 C CA . GLN A 1 95 ? -3.030 2.155 2.761 1.00 67.38 95 GLN A CA 1
ATOM 756 C C . GLN A 1 95 ? -3.570 3.250 3.690 1.00 67.38 95 GLN A C 1
ATOM 758 O O . GLN A 1 95 ? -4.481 2.994 4.477 1.00 67.38 95 GLN A O 1
ATOM 763 N N . LEU A 1 96 ? -3.043 4.473 3.584 1.00 69.69 96 LEU A N 1
ATOM 764 C CA . LEU A 1 96 ? -3.489 5.602 4.403 1.00 69.69 96 LEU A CA 1
ATOM 765 C C . LEU A 1 96 ? -4.946 5.986 4.103 1.00 69.69 96 LEU A C 1
ATOM 767 O O . LEU A 1 96 ? -5.726 6.176 5.034 1.00 69.69 96 LEU A O 1
ATOM 771 N N . ILE A 1 97 ? -5.339 6.019 2.826 1.00 68.00 97 ILE A N 1
ATOM 772 C CA . ILE A 1 97 ? -6.713 6.344 2.406 1.00 68.00 97 ILE A CA 1
ATOM 773 C C . ILE A 1 97 ? -7.719 5.301 2.920 1.00 68.00 97 ILE A C 1
ATOM 775 O O . ILE A 1 97 ? -8.784 5.658 3.427 1.00 68.00 97 ILE A O 1
ATOM 779 N N . ILE A 1 98 ? -7.396 4.008 2.813 1.00 63.81 98 ILE A N 1
ATOM 780 C CA . ILE A 1 98 ? -8.270 2.925 3.292 1.00 63.81 98 ILE A CA 1
ATOM 781 C C . ILE A 1 98 ? -8.431 2.984 4.814 1.00 63.81 98 ILE A C 1
ATOM 783 O O . ILE A 1 98 ? -9.537 2.782 5.318 1.00 63.81 98 ILE A O 1
ATOM 787 N N . ASN A 1 99 ? -7.351 3.286 5.538 1.00 60.75 99 ASN A N 1
ATOM 788 C CA . ASN A 1 99 ? -7.383 3.407 6.993 1.00 60.75 99 ASN A CA 1
ATOM 789 C C . ASN A 1 99 ? -8.212 4.614 7.461 1.00 60.75 99 ASN A C 1
ATOM 791 O O . ASN A 1 99 ? -8.883 4.514 8.482 1.00 60.75 99 ASN A O 1
ATOM 795 N N . GLN A 1 100 ? -8.213 5.722 6.711 1.00 60.50 100 GLN A N 1
ATOM 796 C CA . GLN A 1 100 ? -9.023 6.906 7.028 1.00 60.50 100 GLN A CA 1
ATOM 797 C C . GLN A 1 100 ? -10.514 6.724 6.722 1.00 60.50 100 GLN A C 1
ATOM 799 O O . GLN A 1 100 ? -11.347 7.209 7.474 1.00 60.50 100 GLN A O 1
ATOM 804 N N . LYS A 1 101 ? -10.878 6.002 5.653 1.00 57.62 101 LYS A N 1
ATOM 805 C CA . LYS A 1 101 ? -12.291 5.762 5.293 1.00 57.62 101 LYS A CA 1
ATOM 806 C C . LYS A 1 101 ? -13.020 4.753 6.194 1.00 57.62 101 LYS A C 1
ATOM 808 O O . LYS A 1 101 ? -14.222 4.572 6.032 1.00 57.62 101 LYS A O 1
ATOM 813 N N . ARG A 1 102 ? -12.306 4.035 7.067 1.00 50.66 102 ARG A N 1
ATOM 814 C CA . ARG A 1 102 ? -12.849 2.946 7.909 1.00 50.66 102 ARG A CA 1
ATOM 815 C C . ARG A 1 102 ? -12.674 3.192 9.416 1.00 50.66 102 ARG A C 1
ATOM 817 O O . ARG A 1 102 ? -12.913 2.272 10.199 1.00 50.66 102 ARG A O 1
ATOM 824 N N . ALA A 1 103 ? -12.218 4.388 9.793 1.00 50.72 103 ALA A N 1
ATOM 825 C CA . ALA A 1 103 ? -12.127 4.883 11.167 1.00 50.72 103 ALA A CA 1
ATOM 826 C C . ALA A 1 103 ? -13.351 5.741 11.500 1.00 50.72 103 ALA A C 1
ATOM 828 O O . ALA A 1 103 ? -13.732 5.707 12.690 1.00 50.72 103 ALA A O 1
#

Sequence (103 aa):
MDKKTINNILSNDLIKISSTEFNNEIISKLKKKPAIKYKPIFKSTEVLLSSLIILTLFLTVEYKIINNPDQTTLILSLSLILIPICFLGFNKIQQLIINQKRA

Radius of gyration: 29.04 Å; chains: 1; bounding box: 62×35×74 Å

Organism: NCBI:txid2100723

pLDDT: mean 70.85, std 8.19, range [50.66, 86.56]

Secondary structure (DSSP, 8-state):
--HHHHHHHHHHHHHHHH-HHHHHHHHHHHHTS-------SS-HHHHHHHHHHHHHHHHHHHHHHTTS--THHHHHHHHHHHHHHHHHHHHHHHHHHHHHTT-